Protein AF-A0ABD0PI28-F1 (afdb_monomer)

pLDDT: mean 92.63, std 3.03, range [76.69, 96.44]

Mean predicted aligned error: 3.43 Å

Organism: Cirrhinus mrigala (NCBI:txid683832)

Nearest PDB structures (foldseek):
  8bbg-assembly1_E  TM=8.956E-01  e=9.290E-04  Homo sapiens
  8fgw-assembly1_A  TM=8.710E-01  e=8.903E-03  Homo sapiens
  8fh3-assembly1_A  TM=8.657E-01  e=1.336E-02  Homo sapiens
  8bbg-assembly1_A  TM=8.716E-01  e=2.004E-02  Homo sapiens
  8bbf-assembly1_B  TM=6.981E-01  e=2.719E-01  Homo sapiens

InterPro domains:
  IPR056157 IFT80/172/WDR35, TPR domain [PF23387] (2-85)

Foldseek 3Di:
DVLVVQLLVCLVVVVLVSNLVSCVVVVVVVVNVLSVVLVPDPDPLQSVLSSCVVVVNLVVSLVSCVVVVVVVVSVVSCVVVVNDD

Solvent-accessible surface area (backbone atoms only — not comparable to full-atom values): 4636 Å² total; per-residue (Å²): 107,73,44,57,55,48,20,53,54,22,52,76,70,66,36,57,72,58,17,36,55,22,27,54,74,71,68,40,54,72,59,32,53,50,50,51,53,44,69,68,45,90,43,69,54,56,29,52,19,53,54,30,42,75,71,67,38,53,69,61,15,38,51,40,21,53,76,68,69,37,55,70,60,39,54,50,50,31,60,77,68,72,55,85,130

Structure (mmCIF, N/CA/C/O backbone):
data_AF-A0ABD0PI28-F1
#
_entry.id   AF-A0ABD0PI28-F1
#
loop_
_atom_site.group_PDB
_atom_site.id
_atom_site.type_symbol
_atom_site.label_atom_id
_atom_site.label_alt_id
_atom_site.label_comp_id
_atom_site.label_asym_id
_atom_site.label_entity_id
_atom_site.label_seq_id
_atom_site.pdbx_PDB_ins_code
_atom_site.Cartn_x
_atom_site.Cartn_y
_atom_site.Cartn_z
_atom_site.occupancy
_atom_site.B_iso_or_equiv
_atom_site.auth_seq_id
_atom_site.auth_comp_id
_atom_site.auth_asym_id
_atom_site.auth_atom_id
_atom_site.pdbx_PDB_model_num
ATOM 1 N N . THR A 1 1 ? 17.770 1.270 -11.453 1.00 76.69 1 THR A N 1
ATOM 2 C CA . THR A 1 1 ? 17.689 1.934 -12.780 1.00 76.69 1 THR A CA 1
ATOM 3 C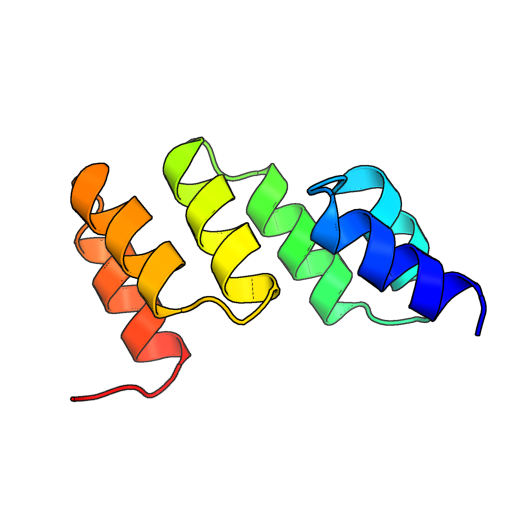 C . THR A 1 1 ? 16.959 3.266 -12.622 1.00 76.69 1 THR A C 1
ATOM 5 O O . THR A 1 1 ? 16.445 3.513 -11.537 1.00 76.69 1 THR A O 1
ATOM 8 N N . LEU A 1 2 ? 16.900 4.133 -13.645 1.00 92.44 2 LEU A N 1
ATOM 9 C CA . LEU A 1 2 ? 16.169 5.419 -13.584 1.00 92.44 2 LEU A CA 1
ATOM 10 C C . LEU A 1 2 ? 14.707 5.247 -13.128 1.00 92.44 2 LEU A C 1
ATOM 12 O O . LEU A 1 2 ? 14.215 6.031 -12.322 1.00 92.44 2 LEU A O 1
ATOM 16 N N . TRP A 1 3 ? 14.049 4.173 -13.574 1.00 94.62 3 TRP A N 1
ATOM 17 C CA . TRP A 1 3 ? 12.690 3.815 -13.164 1.00 94.62 3 TRP A CA 1
ATOM 18 C C . TRP A 1 3 ? 12.549 3.566 -11.660 1.00 94.62 3 TRP A C 1
ATOM 20 O O . TRP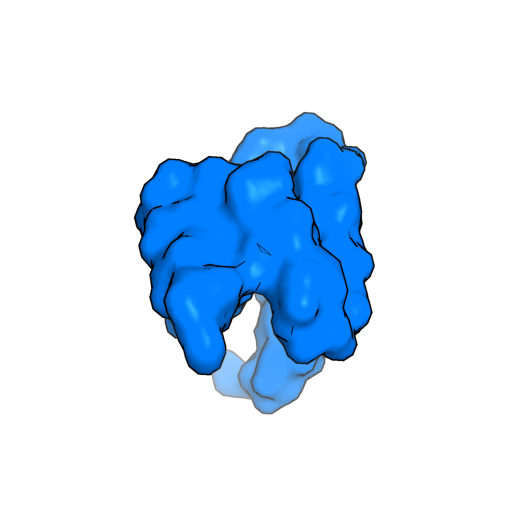 A 1 3 ? 11.564 3.994 -11.073 1.00 94.62 3 TRP A O 1
ATOM 30 N N . SER A 1 4 ? 13.548 2.965 -11.006 1.00 93.00 4 SER A N 1
ATOM 31 C CA . SER A 1 4 ? 13.544 2.788 -9.546 1.00 93.00 4 SER A CA 1
ATOM 32 C C . SER A 1 4 ? 13.565 4.133 -8.812 1.00 93.00 4 SER A C 1
ATOM 34 O O . SER A 1 4 ? 12.843 4.315 -7.835 1.00 93.00 4 SER A O 1
ATOM 36 N N . CYS A 1 5 ? 14.364 5.092 -9.296 1.00 94.12 5 CYS A N 1
ATOM 37 C CA . CYS A 1 5 ? 14.401 6.444 -8.735 1.00 94.12 5 CYS A CA 1
ATOM 38 C C . CYS A 1 5 ? 13.074 7.178 -8.963 1.00 94.12 5 CYS A C 1
ATOM 40 O O . CYS A 1 5 ? 12.560 7.802 -8.038 1.00 94.12 5 CYS A O 1
ATOM 42 N N . LEU A 1 6 ? 12.499 7.066 -10.166 1.00 95.56 6 LEU A N 1
ATOM 43 C CA . LEU A 1 6 ? 11.201 7.658 -10.487 1.00 95.56 6 LEU A CA 1
ATOM 44 C C . LEU A 1 6 ? 10.074 7.066 -9.630 1.00 95.56 6 LEU A C 1
ATOM 46 O O . LEU A 1 6 ? 9.252 7.825 -9.130 1.00 95.56 6 LEU A O 1
ATOM 50 N N . ALA A 1 7 ? 10.061 5.748 -9.413 1.00 94.50 7 ALA A N 1
ATOM 51 C CA . ALA A 1 7 ? 9.075 5.084 -8.561 1.00 94.50 7 ALA A CA 1
ATOM 52 C C . ALA A 1 7 ? 9.118 5.627 -7.124 1.00 94.50 7 ALA A C 1
ATOM 54 O O . ALA A 1 7 ? 8.084 5.998 -6.570 1.00 94.50 7 ALA A O 1
ATOM 55 N N . GLY A 1 8 ? 10.321 5.755 -6.551 1.00 91.75 8 GLY A N 1
ATOM 56 C CA . GLY A 1 8 ? 10.507 6.341 -5.221 1.00 91.75 8 GLY A CA 1
ATOM 57 C C . GLY A 1 8 ? 10.059 7.804 -5.141 1.00 91.75 8 GLY A C 1
ATOM 58 O O . GLY A 1 8 ? 9.327 8.170 -4.223 1.00 91.75 8 GLY A O 1
ATOM 59 N N . LEU A 1 9 ? 10.438 8.637 -6.119 1.00 94.25 9 LEU A N 1
ATOM 60 C CA . LEU A 1 9 ? 10.022 10.046 -6.168 1.00 94.25 9 LEU A CA 1
ATOM 61 C C . LEU A 1 9 ? 8.507 10.204 -6.339 1.00 94.25 9 LEU A C 1
ATOM 63 O O . LEU A 1 9 ? 7.907 11.064 -5.694 1.00 94.25 9 LEU A O 1
ATOM 67 N N . ALA A 1 10 ? 7.890 9.395 -7.200 1.00 93.81 10 ALA A N 1
ATOM 68 C CA . ALA A 1 10 ? 6.453 9.428 -7.434 1.00 93.81 10 ALA A CA 1
ATOM 69 C C . ALA A 1 10 ? 5.678 9.055 -6.164 1.00 93.81 10 ALA A C 1
ATOM 71 O O . ALA A 1 10 ? 4.749 9.769 -5.791 1.00 93.81 10 ALA A O 1
ATOM 72 N N . MET A 1 11 ? 6.108 8.015 -5.439 1.00 91.88 11 MET A N 1
ATOM 73 C CA . MET A 1 11 ? 5.489 7.652 -4.159 1.00 91.88 11 MET A CA 1
ATOM 74 C C . MET A 1 11 ? 5.667 8.722 -3.087 1.00 91.88 11 MET A C 1
ATOM 76 O O . MET A 1 11 ? 4.700 9.049 -2.401 1.00 91.88 11 MET A O 1
ATOM 80 N N . ALA A 1 12 ? 6.852 9.331 -2.988 1.00 89.75 12 ALA A N 1
ATOM 81 C CA . ALA A 1 12 ? 7.094 10.428 -2.050 1.00 89.75 12 ALA A CA 1
ATOM 82 C C . ALA A 1 12 ? 6.177 11.640 -2.307 1.00 89.75 12 ALA A C 1
ATOM 84 O O . ALA A 1 12 ? 5.750 12.307 -1.368 1.00 89.75 12 ALA A O 1
ATOM 85 N N . ASN A 1 13 ? 5.825 11.895 -3.572 1.00 91.00 13 ASN A N 1
ATOM 86 C CA . ASN A 1 13 ? 4.889 12.952 -3.967 1.00 91.00 13 ASN A CA 1
ATOM 87 C C . ASN A 1 13 ? 3.423 12.486 -4.033 1.00 91.00 13 ASN A C 1
ATOM 89 O O . ASN A 1 13 ? 2.563 13.264 -4.432 1.00 91.00 13 ASN A O 1
ATOM 93 N N . LYS A 1 14 ? 3.118 11.247 -3.616 1.00 89.88 14 LYS A N 1
ATOM 94 C CA . LYS A 1 14 ? 1.765 10.655 -3.630 1.00 89.88 14 LYS A CA 1
ATOM 95 C C . LYS A 1 14 ? 1.153 10.538 -5.038 1.00 89.88 14 LYS A C 1
ATOM 97 O O . LYS A 1 14 ? -0.058 10.398 -5.188 1.00 89.88 14 LYS A O 1
ATOM 102 N N . GLU A 1 15 ? 1.994 10.525 -6.069 1.00 93.56 15 GLU A N 1
ATOM 103 C CA . GLU A 1 15 ? 1.616 10.371 -7.476 1.00 93.56 15 GLU A CA 1
ATOM 104 C C . GLU A 1 15 ? 1.492 8.885 -7.845 1.00 93.56 15 GLU A C 1
ATOM 106 O O . GLU A 1 15 ? 2.348 8.301 -8.518 1.00 93.56 15 GLU A O 1
ATOM 111 N N . LEU A 1 16 ? 0.407 8.252 -7.384 1.00 92.44 16 LEU A N 1
ATOM 112 C CA . LEU A 1 16 ? 0.200 6.801 -7.488 1.00 92.44 16 LEU A CA 1
ATOM 113 C C . LEU A 1 16 ? 0.207 6.273 -8.927 1.00 9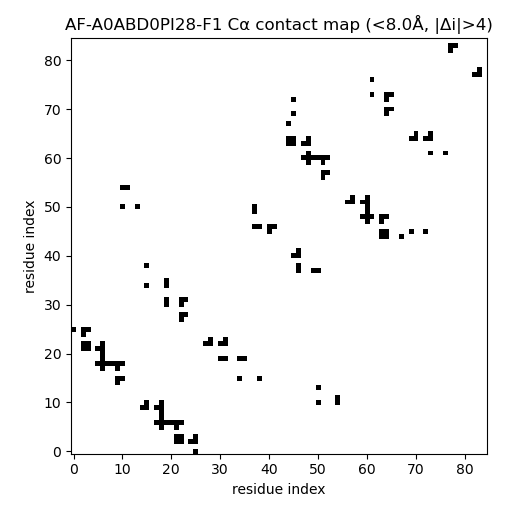2.44 16 LEU A C 1
ATOM 115 O O . LEU A 1 16 ? 0.714 5.185 -9.174 1.00 92.44 16 LEU A O 1
ATOM 119 N N . SER A 1 17 ? -0.328 7.022 -9.892 1.00 94.19 17 SER A N 1
ATOM 120 C CA . SER A 1 17 ? -0.338 6.603 -11.303 1.00 94.19 17 SER A CA 1
ATOM 121 C C . SER A 1 17 ? 1.058 6.570 -11.914 1.00 94.19 17 SER A C 1
ATOM 123 O O . SER A 1 17 ? 1.394 5.639 -12.642 1.00 94.19 17 SER A O 1
ATOM 125 N N . THR A 1 18 ? 1.898 7.545 -11.574 1.00 95.19 18 THR A N 1
ATOM 126 C CA . THR A 1 18 ? 3.291 7.572 -12.032 1.00 95.19 18 THR A CA 1
ATOM 127 C C . THR A 1 18 ? 4.105 6.476 -11.349 1.00 95.19 18 THR A C 1
ATOM 129 O O . THR A 1 18 ? 4.902 5.798 -11.999 1.00 95.19 18 THR A O 1
ATOM 132 N N . ALA A 1 19 ? 3.877 6.265 -10.051 1.00 95.06 19 ALA A N 1
ATOM 133 C CA . ALA A 1 19 ? 4.530 5.204 -9.299 1.00 95.06 19 ALA A CA 1
ATOM 134 C C . ALA A 1 19 ? 4.173 3.812 -9.836 1.00 95.06 19 ALA A C 1
ATOM 136 O O . ALA A 1 19 ? 5.069 2.992 -10.008 1.00 95.06 19 ALA A O 1
ATOM 137 N N . GLU A 1 20 ? 2.901 3.561 -10.158 1.00 95.81 20 GLU A N 1
ATOM 138 C CA . GLU A 1 20 ? 2.433 2.292 -10.726 1.00 95.81 20 GLU A CA 1
ATOM 139 C C . GLU A 1 20 ? 3.196 1.929 -12.005 1.00 95.81 20 GLU A C 1
ATOM 141 O O . GLU A 1 20 ? 3.776 0.847 -12.098 1.00 95.81 20 GLU A O 1
ATOM 146 N N . VAL A 1 21 ? 3.267 2.862 -12.962 1.00 96.4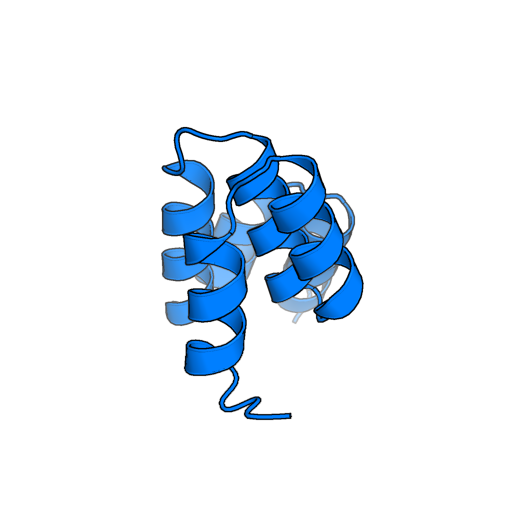4 21 VAL A N 1
ATOM 147 C CA . VAL A 1 21 ? 3.987 2.659 -14.229 1.00 96.44 21 VAL A CA 1
ATOM 148 C C . VAL A 1 21 ? 5.474 2.412 -13.976 1.00 96.44 21 VAL A C 1
ATOM 150 O O . VAL A 1 21 ? 6.071 1.524 -14.586 1.00 96.44 21 VAL A O 1
ATOM 153 N N . ALA A 1 22 ? 6.080 3.163 -13.055 1.00 96.38 22 ALA A N 1
ATOM 154 C CA . ALA A 1 22 ? 7.495 3.025 -12.742 1.00 96.38 22 ALA A CA 1
ATOM 155 C C . ALA A 1 22 ? 7.824 1.697 -12.033 1.00 96.38 22 ALA A C 1
ATOM 157 O O . ALA A 1 22 ? 8.835 1.078 -12.368 1.00 96.38 22 ALA A O 1
ATOM 158 N N . TYR A 1 23 ? 6.975 1.228 -11.108 1.00 96.00 23 TYR A N 1
ATOM 159 C CA . TYR A 1 23 ? 7.118 -0.086 -10.466 1.00 96.00 23 TYR A CA 1
ATOM 160 C C . TYR A 1 23 ? 6.884 -1.233 -11.451 1.00 96.00 23 TYR A C 1
ATOM 162 O O . TYR A 1 23 ? 7.655 -2.196 -11.452 1.00 96.00 23 TYR A O 1
ATOM 170 N N . ALA A 1 24 ? 5.899 -1.105 -12.344 1.00 95.94 24 ALA A N 1
ATOM 171 C CA . ALA A 1 24 ? 5.672 -2.069 -13.417 1.00 95.94 24 ALA A CA 1
ATOM 172 C C . ALA A 1 24 ? 6.896 -2.175 -14.344 1.00 95.94 24 ALA A C 1
ATOM 174 O O . ALA A 1 24 ? 7.320 -3.278 -14.685 1.00 95.94 24 ALA A O 1
ATOM 175 N N . ALA A 1 25 ? 7.525 -1.043 -14.681 1.00 96.00 25 ALA A N 1
ATOM 176 C CA . ALA A 1 25 ? 8.712 -0.999 -15.537 1.00 96.00 25 ALA A CA 1
ATOM 177 C C . ALA A 1 25 ? 9.948 -1.696 -14.934 1.00 96.00 25 ALA A C 1
ATOM 179 O O . ALA A 1 25 ? 10.847 -2.086 -15.680 1.00 96.00 25 ALA A O 1
ATOM 180 N N . ILE A 1 26 ? 10.011 -1.857 -13.607 1.00 95.94 26 ILE A N 1
ATOM 181 C CA . ILE A 1 26 ? 11.092 -2.585 -12.919 1.00 95.94 26 ILE A CA 1
ATOM 182 C C . ILE A 1 26 ? 10.686 -3.987 -12.447 1.00 95.94 26 ILE A C 1
ATOM 184 O O . ILE A 1 26 ? 11.491 -4.650 -11.800 1.00 95.94 26 ILE A O 1
ATOM 188 N N . GLY A 1 27 ? 9.481 -4.455 -12.787 1.00 94.44 27 GLY A N 1
ATOM 189 C CA . GLY A 1 27 ? 9.011 -5.805 -12.460 1.00 94.44 27 GLY A CA 1
ATOM 190 C C . GLY A 1 27 ? 8.545 -5.996 -11.013 1.00 94.44 27 GLY A C 1
ATOM 191 O O . GLY A 1 27 ? 8.397 -7.129 -10.567 1.00 94.44 27 GLY A O 1
ATOM 192 N N . GLU A 1 28 ? 8.288 -4.914 -10.276 1.00 95.62 28 GLU A N 1
ATOM 193 C CA . GLU A 1 28 ? 7.842 -4.959 -8.877 1.00 95.62 28 GLU A CA 1
ATOM 194 C C . GLU A 1 28 ? 6.315 -5.131 -8.795 1.00 95.62 28 GLU A C 1
ATOM 196 O O . GLU A 1 28 ? 5.580 -4.215 -8.417 1.00 95.62 28 GLU A O 1
ATOM 201 N N . ILE A 1 29 ? 5.830 -6.310 -9.194 1.00 94.81 29 ILE A N 1
ATOM 202 C CA . ILE A 1 29 ? 4.394 -6.600 -9.362 1.00 94.81 29 ILE A CA 1
ATOM 203 C C . ILE A 1 29 ? 3.622 -6.465 -8.043 1.00 94.81 29 ILE A C 1
ATOM 205 O O . ILE A 1 29 ? 2.543 -5.874 -8.035 1.00 94.81 29 ILE A O 1
ATOM 209 N N . ASP A 1 30 ? 4.188 -6.924 -6.926 1.00 94.06 30 ASP A N 1
ATOM 210 C CA . ASP A 1 30 ? 3.537 -6.846 -5.610 1.00 94.06 30 ASP A CA 1
ATOM 211 C C . ASP A 1 30 ? 3.227 -5.389 -5.220 1.00 94.06 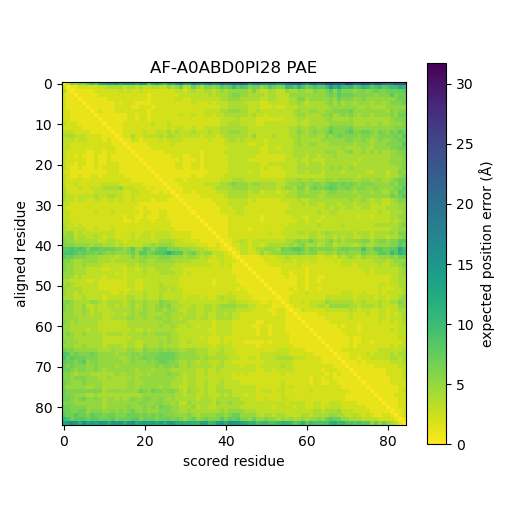30 ASP A C 1
ATOM 213 O O . ASP A 1 30 ? 2.159 -5.073 -4.692 1.00 94.06 30 ASP A O 1
ATOM 217 N N . LYS A 1 31 ? 4.133 -4.462 -5.560 1.00 94.38 31 LYS A N 1
ATOM 218 C CA . LYS A 1 31 ? 3.949 -3.023 -5.322 1.00 94.38 31 LYS A CA 1
ATOM 219 C C . LYS A 1 31 ? 2.887 -2.425 -6.238 1.00 94.38 31 LYS A C 1
ATOM 221 O O . LYS A 1 31 ? 2.099 -1.602 -5.783 1.00 94.38 31 LYS A O 1
ATOM 226 N N . VAL A 1 32 ? 2.836 -2.850 -7.502 1.00 96.38 32 VAL A N 1
ATOM 227 C CA . VAL A 1 32 ? 1.789 -2.440 -8.457 1.00 96.38 32 VAL A CA 1
ATOM 228 C C . VAL A 1 32 ? 0.409 -2.882 -7.967 1.00 96.38 32 VAL A C 1
ATOM 230 O O . VAL A 1 32 ? -0.523 -2.081 -7.945 1.00 96.38 32 VAL A O 1
ATOM 233 N N . GLN A 1 33 ? 0.282 -4.131 -7.513 1.00 95.31 33 GLN A N 1
ATOM 234 C CA . GLN A 1 33 ? -0.970 -4.652 -6.958 1.00 95.31 33 GLN A CA 1
ATOM 235 C C . GLN A 1 33 ? -1.409 -3.872 -5.721 1.00 95.31 33 GLN A C 1
ATOM 237 O O . GLN A 1 33 ? -2.576 -3.497 -5.614 1.00 95.31 33 GLN A O 1
ATOM 242 N N . TYR A 1 34 ? -0.473 -3.575 -4.820 1.00 94.12 34 TYR A N 1
ATOM 243 C CA . TYR A 1 34 ? -0.780 -2.779 -3.641 1.00 94.12 34 TYR A CA 1
ATOM 244 C C . TYR A 1 34 ? -1.198 -1.346 -4.005 1.00 94.12 34 TYR A C 1
ATOM 246 O O . TYR A 1 34 ? -2.169 -0.843 -3.453 1.00 94.12 34 TYR A O 1
ATOM 254 N N . ILE A 1 35 ? -0.551 -0.701 -4.984 1.00 94.75 35 ILE A N 1
ATOM 255 C CA . ILE A 1 35 ? -0.972 0.625 -5.473 1.00 94.75 35 ILE A CA 1
ATOM 256 C C . ILE A 1 35 ? -2.399 0.589 -6.033 1.00 94.75 35 ILE A C 1
ATOM 258 O O . ILE A 1 35 ? -3.181 1.496 -5.747 1.00 94.75 35 ILE A O 1
ATOM 262 N N . ASN A 1 36 ? -2.760 -0.450 -6.785 1.00 94.50 36 ASN A N 1
ATOM 263 C CA . ASN A 1 36 ? -4.120 -0.597 -7.306 1.00 94.50 36 ASN A CA 1
ATOM 264 C C . ASN A 1 36 ? -5.145 -0.816 -6.190 1.00 94.50 36 ASN A C 1
ATOM 266 O O . ASN A 1 36 ? -6.174 -0.147 -6.177 1.00 94.50 36 ASN A O 1
ATOM 270 N N . PHE A 1 37 ? -4.810 -1.621 -5.178 1.00 93.44 37 PHE A N 1
ATOM 271 C CA . PHE A 1 37 ? -5.625 -1.730 -3.968 1.00 93.44 37 PHE A CA 1
ATOM 272 C C . PHE A 1 37 ? -5.846 -0.366 -3.290 1.00 93.44 37 PHE A C 1
ATOM 274 O O . PHE A 1 37 ? -6.977 -0.035 -2.946 1.00 93.44 37 PHE A O 1
ATOM 281 N N . ILE A 1 38 ? -4.797 0.456 -3.141 1.00 92.94 38 ILE A N 1
ATOM 282 C CA . ILE A 1 38 ? -4.917 1.799 -2.545 1.00 92.94 38 ILE A CA 1
ATOM 283 C C . ILE A 1 38 ? -5.849 2.702 -3.361 1.00 92.94 38 ILE A C 1
ATOM 285 O O . ILE A 1 38 ? -6.606 3.483 -2.783 1.00 92.94 38 ILE A O 1
ATOM 289 N N . LYS A 1 39 ? -5.770 2.632 -4.695 1.00 90.56 39 LYS A N 1
ATOM 290 C CA . LYS A 1 39 ? -6.593 3.439 -5.609 1.00 90.56 39 LYS A CA 1
ATOM 291 C C . LYS A 1 39 ? -8.075 3.066 -5.554 1.00 90.56 39 LYS A C 1
ATOM 293 O O . LYS A 1 39 ? -8.911 3.950 -5.717 1.00 90.56 39 LYS A O 1
ATOM 298 N N . ASP A 1 40 ? -8.383 1.798 -5.292 1.00 92.38 40 ASP A N 1
ATOM 299 C CA . ASP A 1 40 ? -9.754 1.284 -5.211 1.00 92.38 40 ASP A CA 1
ATOM 300 C C . ASP A 1 40 ? -10.416 1.523 -3.840 1.00 92.38 40 ASP A C 1
ATOM 302 O O . ASP A 1 40 ? -11.616 1.279 -3.673 1.00 92.38 40 ASP A O 1
ATOM 306 N N . LEU A 1 41 ? -9.670 2.015 -2.841 1.00 89.00 41 LEU A N 1
ATOM 307 C CA . LEU A 1 41 ? -10.224 2.298 -1.519 1.00 89.00 41 LEU A CA 1
ATOM 308 C C . LEU A 1 41 ? -11.263 3.433 -1.582 1.00 89.00 41 LEU A C 1
ATOM 310 O O . LEU A 1 41 ? -10.952 4.542 -2.018 1.00 89.00 41 LEU A O 1
ATOM 314 N N . PRO A 1 42 ? -12.481 3.221 -1.050 1.00 85.69 42 PRO A N 1
ATOM 315 C CA . PRO A 1 42 ? -13.540 4.229 -1.092 1.00 85.69 42 PRO A CA 1
ATOM 316 C C . PRO A 1 42 ? -13.298 5.395 -0.122 1.00 85.69 42 PRO A C 1
ATOM 318 O O . PRO A 1 42 ? -13.861 6.476 -0.293 1.00 85.69 42 PRO A O 1
ATOM 321 N N . SER A 1 43 ? -12.485 5.186 0.919 1.00 89.06 43 SER A N 1
ATOM 322 C CA . SER A 1 43 ? -12.175 6.201 1.926 1.00 89.06 43 SER A CA 1
ATOM 323 C C . SER A 1 43 ? -10.849 6.887 1.619 1.00 89.06 43 SER A C 1
ATOM 325 O O . SER A 1 43 ? -9.797 6.247 1.564 1.00 89.06 43 SER A O 1
ATOM 327 N N . ARG A 1 44 ? -10.892 8.218 1.505 1.00 88.69 44 ARG A N 1
ATOM 328 C CA . ARG A 1 44 ? -9.700 9.048 1.292 1.00 88.69 44 ARG A CA 1
ATOM 329 C C . ARG A 1 44 ? -8.703 8.937 2.447 1.00 88.69 44 ARG A C 1
ATOM 331 O O . ARG A 1 44 ? -7.500 8.928 2.204 1.00 88.69 44 ARG A O 1
ATOM 338 N N . ASP A 1 45 ? -9.191 8.823 3.679 1.00 90.00 45 ASP A N 1
ATOM 339 C CA . ASP A 1 45 ? -8.330 8.712 4.860 1.00 90.00 45 ASP A CA 1
ATOM 340 C C . ASP A 1 45 ? -7.680 7.324 4.938 1.00 90.00 45 ASP A C 1
ATOM 342 O O . ASP A 1 45 ? -6.507 7.207 5.284 1.00 90.00 45 ASP A O 1
ATOM 346 N N . SER A 1 46 ? -8.400 6.277 4.516 1.00 89.31 46 SER A N 1
ATOM 347 C CA . SER A 1 46 ? -7.828 4.934 4.364 1.00 89.31 46 SER A CA 1
ATOM 348 C C . SER A 1 46 ? -6.750 4.910 3.276 1.00 89.31 46 SER A C 1
ATOM 350 O O . SER A 1 46 ? -5.647 4.425 3.518 1.00 89.31 46 SER A O 1
ATOM 352 N N . CYS A 1 47 ? -7.021 5.517 2.117 1.00 91.94 47 CYS A N 1
ATOM 353 C CA . CYS A 1 47 ? -6.039 5.686 1.047 1.00 91.94 47 CYS A CA 1
ATOM 354 C C . CYS A 1 47 ? -4.771 6.394 1.562 1.00 91.94 47 CYS A C 1
ATOM 356 O O . CYS A 1 47 ? -3.664 5.879 1.402 1.00 91.94 47 CYS A O 1
ATOM 358 N N . LEU A 1 48 ? -4.926 7.521 2.269 1.00 91.81 48 LEU A N 1
ATOM 359 C CA . LEU A 1 48 ? -3.805 8.257 2.859 1.00 91.81 48 LEU A CA 1
ATOM 360 C C . LEU A 1 48 ? -3.005 7.404 3.855 1.00 91.81 48 LEU A C 1
ATOM 362 O O . LEU A 1 48 ? -1.776 7.389 3.782 1.00 91.81 48 LEU A O 1
ATOM 366 N N . ALA A 1 49 ? -3.679 6.668 4.74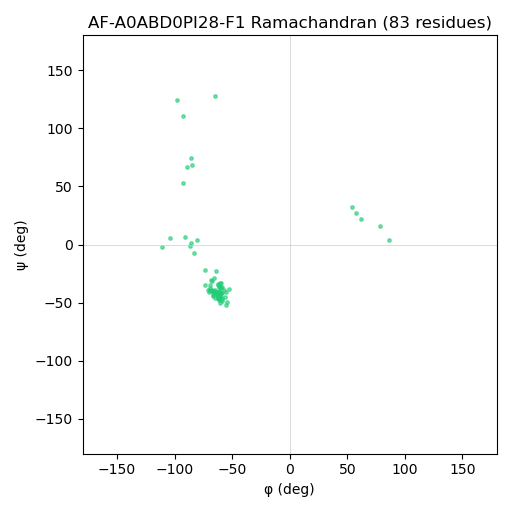1 1.00 93.81 49 ALA A N 1
ATOM 367 C CA . ALA A 1 49 ? -3.021 5.780 5.694 1.00 93.81 49 ALA A CA 1
ATOM 368 C C . ALA A 1 49 ? -2.207 4.683 4.991 1.00 93.81 49 ALA A C 1
ATOM 370 O O . ALA A 1 49 ? -1.053 4.443 5.346 1.00 93.81 49 ALA A O 1
ATOM 371 N N . HIS A 1 50 ? -2.751 4.062 3.942 1.00 92.44 50 HIS A N 1
ATOM 372 C CA . HIS A 1 50 ? -2.023 3.042 3.188 1.00 92.44 50 HIS A CA 1
ATOM 373 C C . HIS A 1 50 ? -0.835 3.606 2.389 1.00 92.44 50 HIS A C 1
ATOM 375 O O . HIS A 1 50 ? 0.170 2.906 2.246 1.00 92.44 50 HIS A O 1
ATOM 381 N N . ILE A 1 51 ? -0.900 4.859 1.919 1.00 92.75 51 ILE A N 1
ATOM 382 C CA . ILE A 1 51 ? 0.242 5.558 1.296 1.00 92.75 51 ILE A CA 1
ATOM 383 C C . ILE A 1 51 ? 1.354 5.815 2.323 1.00 92.75 51 ILE A C 1
ATOM 385 O O . ILE A 1 51 ? 2.534 5.595 2.032 1.00 92.75 51 ILE A O 1
ATOM 389 N N . LEU A 1 52 ? 0.987 6.265 3.528 1.00 92.50 52 LEU A N 1
ATOM 390 C CA . LEU A 1 52 ? 1.929 6.466 4.633 1.00 92.50 52 LEU A CA 1
ATOM 391 C C . LEU A 1 52 ? 2.594 5.144 5.027 1.00 92.50 52 LEU A C 1
ATOM 393 O O . LEU A 1 52 ? 3.821 5.090 5.134 1.00 92.50 52 LEU A O 1
ATOM 397 N N . LEU A 1 53 ? 1.811 4.066 5.120 1.00 92.38 53 LEU A N 1
ATOM 398 C CA . LEU A 1 53 ? 2.313 2.720 5.386 1.00 92.38 53 LEU A CA 1
ATOM 399 C C . LEU A 1 53 ? 3.269 2.234 4.292 1.00 92.38 53 LEU A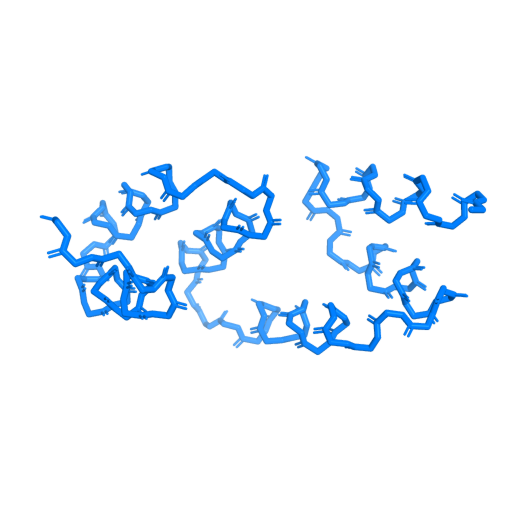 C 1
ATOM 401 O O . LEU A 1 53 ? 4.345 1.733 4.605 1.00 92.38 53 LEU A O 1
ATOM 405 N N . PHE A 1 54 ? 2.932 2.451 3.017 1.00 90.19 54 PHE A N 1
ATOM 406 C CA . PHE A 1 54 ? 3.819 2.118 1.896 1.00 90.19 54 PHE A CA 1
ATOM 407 C C . PHE A 1 54 ? 5.162 2.852 1.972 1.00 90.19 54 PHE A C 1
ATOM 409 O O . PHE A 1 54 ? 6.196 2.326 1.569 1.00 90.19 54 PHE A O 1
ATOM 416 N N . SER A 1 55 ? 5.143 4.073 2.504 1.00 87.94 55 SER A N 1
ATOM 417 C CA . SER A 1 55 ? 6.326 4.917 2.672 1.00 87.94 55 SER A CA 1
ATOM 418 C C . SER A 1 55 ? 7.082 4.641 3.982 1.00 87.94 55 SER A C 1
ATOM 420 O O . SER A 1 55 ? 8.062 5.325 4.260 1.00 87.94 55 SER A O 1
ATOM 422 N N . GLY A 1 56 ? 6.630 3.682 4.799 1.00 89.31 56 GLY A N 1
ATOM 423 C CA . GLY A 1 56 ? 7.245 3.305 6.078 1.00 89.31 56 GLY A CA 1
ATOM 424 C C . GLY A 1 56 ? 6.805 4.128 7.298 1.00 89.31 56 GLY A C 1
ATOM 425 O O . GLY A 1 56 ? 7.301 3.894 8.397 1.00 89.31 56 GLY A O 1
ATOM 426 N N . HIS A 1 57 ? 5.860 5.060 7.151 1.00 92.44 57 HIS A N 1
ATOM 427 C CA . HIS A 1 57 ? 5.388 5.939 8.230 1.00 92.44 57 HIS A CA 1
ATOM 428 C C . HIS A 1 57 ? 4.218 5.291 8.994 1.00 92.44 57 HIS A C 1
ATOM 430 O O . HIS A 1 57 ? 3.078 5.753 8.932 1.00 92.44 57 HIS A O 1
ATOM 436 N N . VAL A 1 58 ? 4.487 4.187 9.700 1.00 92.31 58 VAL A N 1
ATOM 437 C CA . VAL A 1 58 ? 3.451 3.351 10.348 1.00 92.31 58 VAL A CA 1
ATOM 438 C C . VAL A 1 58 ? 2.648 4.116 11.407 1.00 92.31 58 VAL A C 1
ATOM 440 O O . VAL A 1 58 ? 1.423 4.055 11.407 1.00 92.31 58 VAL A O 1
ATOM 443 N N . GLN A 1 59 ? 3.318 4.885 12.269 1.00 92.94 59 GLN A N 1
ATOM 444 C CA . GLN A 1 59 ? 2.656 5.642 13.342 1.00 92.94 59 GLN A CA 1
ATOM 445 C C . GLN A 1 59 ? 1.724 6.733 12.792 1.00 92.94 59 GLN A C 1
ATOM 447 O O . GLN A 1 59 ? 0.625 6.942 13.301 1.00 92.94 59 GLN A O 1
ATOM 452 N N . GLU A 1 60 ? 2.134 7.413 11.720 1.00 93.75 60 GLU A N 1
ATOM 453 C CA . GLU A 1 60 ? 1.300 8.426 11.064 1.00 93.75 60 GLU A CA 1
ATOM 454 C C . GLU A 1 60 ? 0.102 7.789 10.347 1.00 93.75 60 GLU A C 1
ATOM 456 O O . GLU A 1 60 ? -1.004 8.340 10.370 1.00 93.75 60 GLU A O 1
ATOM 461 N N . ALA A 1 61 ? 0.299 6.615 9.736 1.00 94.25 61 ALA A N 1
ATOM 462 C CA . ALA A 1 61 ? -0.775 5.846 9.115 1.00 94.25 61 ALA A CA 1
ATOM 463 C C . ALA A 1 61 ? -1.839 5.441 10.145 1.00 94.25 61 ALA A C 1
ATOM 465 O O . ALA A 1 61 ? -3.033 5.649 9.921 1.00 94.25 61 ALA A O 1
ATOM 466 N N . GLU A 1 62 ? -1.409 4.928 11.297 1.00 94.12 62 GLU A N 1
ATOM 467 C CA . GLU A 1 62 ? -2.296 4.591 12.407 1.00 94.12 62 GLU A CA 1
ATOM 468 C C . GLU A 1 62 ? -3.049 5.822 12.922 1.00 94.12 62 GLU A C 1
ATOM 470 O O . GLU A 1 62 ? -4.278 5.798 13.006 1.00 94.12 62 GLU A O 1
ATOM 475 N N . ALA A 1 63 ? -2.341 6.921 13.199 1.00 95.25 63 ALA A N 1
ATOM 476 C CA . ALA A 1 63 ? -2.964 8.158 13.662 1.00 95.25 63 ALA A CA 1
ATOM 477 C C . ALA A 1 63 ? -4.033 8.664 12.678 1.00 95.25 63 ALA A C 1
ATOM 479 O O . ALA A 1 63 ? -5.104 9.101 13.104 1.00 95.25 63 ALA A O 1
ATOM 480 N N . THR A 1 64 ? -3.778 8.547 11.372 1.00 95.12 64 THR A N 1
ATOM 481 C CA . THR A 1 64 ? -4.737 8.905 10.315 1.00 95.12 64 THR A CA 1
ATOM 482 C C . THR A 1 64 ? -6.002 8.044 10.390 1.00 95.12 64 THR A C 1
ATOM 484 O O . THR A 1 64 ? -7.114 8.570 10.329 1.00 95.12 64 THR A O 1
ATOM 487 N N . LEU A 1 65 ? -5.861 6.728 10.579 1.00 94.38 65 LEU A N 1
ATOM 488 C CA . LEU A 1 65 ? -7.008 5.822 10.707 1.00 94.38 65 LEU A CA 1
ATOM 489 C C . LEU A 1 65 ? -7.807 6.064 11.987 1.00 94.38 65 LEU A C 1
ATOM 491 O O . LEU A 1 65 ? -9.038 6.035 11.949 1.00 94.38 65 LEU A O 1
ATOM 495 N N . LEU A 1 66 ? -7.130 6.326 13.106 1.00 94.81 66 LEU A N 1
ATOM 496 C CA . LEU A 1 66 ? -7.782 6.616 14.382 1.00 94.8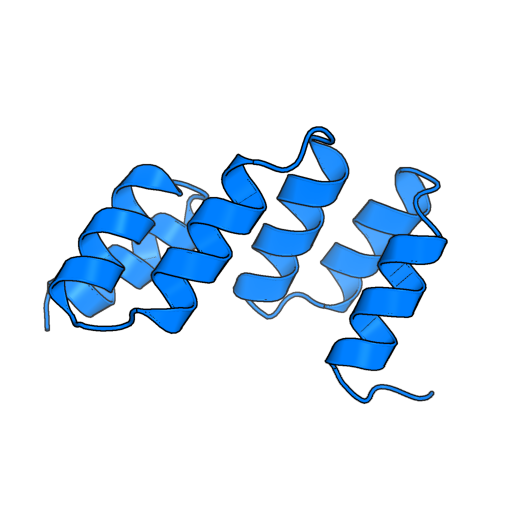1 66 LEU A CA 1
ATOM 497 C C . LEU A 1 66 ? -8.558 7.938 14.334 1.00 94.81 66 LEU A C 1
ATOM 499 O O . LEU A 1 66 ? -9.700 7.986 14.787 1.00 94.81 66 LEU A O 1
ATOM 503 N N . GLN A 1 67 ? -7.992 8.985 13.723 1.00 94.00 67 GLN A N 1
ATOM 504 C CA . GLN A 1 67 ? -8.686 10.264 13.513 1.00 94.00 67 GLN A CA 1
ATOM 505 C C . GLN A 1 67 ? -9.923 10.117 12.617 1.00 94.00 67 GLN A C 1
ATOM 507 O O . GLN A 1 67 ? -10.934 10.776 12.852 1.00 94.00 67 GLN A O 1
ATOM 512 N N . ALA A 1 68 ? -9.872 9.213 11.635 1.00 93.12 68 ALA A N 1
ATOM 513 C CA . ALA A 1 68 ? -11.001 8.872 10.770 1.00 93.12 68 ALA A CA 1
ATOM 514 C C . ALA A 1 68 ? -12.001 7.883 11.410 1.00 93.12 68 ALA A C 1
ATOM 516 O O . ALA A 1 68 ? -12.948 7.451 10.752 1.00 93.12 68 ALA A O 1
ATOM 517 N N . ASN A 1 69 ? -11.803 7.503 12.680 1.00 93.62 69 ASN A N 1
ATOM 518 C CA . ASN A 1 69 ? -12.603 6.509 13.405 1.00 93.62 69 ASN A CA 1
ATOM 519 C C . ASN A 1 69 ? -12.642 5.118 12.723 1.00 93.62 69 ASN A C 1
ATOM 521 O O . ASN A 1 69 ? -13.585 4.343 12.894 1.00 93.62 69 ASN A O 1
ATOM 525 N N . LEU A 1 70 ? -11.599 4.772 11.959 1.00 92.81 70 LEU A N 1
ATOM 526 C CA . LEU A 1 70 ? -11.430 3.495 11.256 1.00 92.81 70 LEU A CA 1
ATOM 527 C C . LEU A 1 70 ? -10.643 2.487 12.109 1.00 92.81 70 LEU A C 1
ATOM 529 O O . LEU A 1 70 ? -9.659 1.899 11.660 1.00 92.81 70 LEU A O 1
ATOM 533 N N . ILE A 1 71 ? -11.097 2.261 13.343 1.00 93.38 71 ILE A N 1
ATOM 534 C CA . ILE A 1 71 ? -10.379 1.467 14.359 1.00 93.38 71 ILE A CA 1
ATOM 535 C C . ILE A 1 71 ? -10.045 0.052 13.861 1.00 93.38 71 ILE A C 1
ATOM 537 O O . ILE A 1 71 ? -8.933 -0.431 14.056 1.00 93.38 71 ILE A O 1
ATOM 541 N N . TYR A 1 72 ? -10.974 -0.599 13.154 1.00 92.56 72 TYR A N 1
ATOM 542 C CA . TYR A 1 72 ? -10.740 -1.931 12.587 1.00 92.56 72 TYR A CA 1
ATOM 543 C C . TYR A 1 72 ? -9.543 -1.963 11.624 1.00 92.56 72 TYR A C 1
ATOM 545 O O . TYR A 1 72 ? -8.722 -2.873 11.689 1.00 92.56 72 TYR A O 1
ATOM 553 N N . HIS A 1 73 ? -9.405 -0.943 10.771 1.00 91.00 73 HIS A N 1
ATOM 554 C CA . HIS A 1 73 ? -8.296 -0.864 9.822 1.00 91.00 73 HIS A CA 1
ATOM 555 C C . HIS A 1 73 ? -6.967 -0.612 10.544 1.00 91.00 73 HIS A C 1
ATOM 557 O O . HIS A 1 73 ? -5.948 -1.164 10.139 1.00 91.00 73 HIS A O 1
ATOM 563 N N . ALA A 1 74 ? -6.979 0.167 11.634 1.00 93.06 74 ALA A N 1
ATOM 564 C CA . ALA A 1 74 ? -5.790 0.388 12.457 1.00 93.06 74 ALA A CA 1
ATOM 565 C C . ALA A 1 74 ? -5.295 -0.929 13.084 1.00 93.06 74 ALA A C 1
ATOM 567 O O . ALA A 1 74 ? -4.118 -1.263 12.968 1.00 93.06 74 ALA A O 1
ATOM 568 N N . ILE A 1 75 ? -6.207 -1.733 13.644 1.00 94.00 75 ILE A N 1
ATOM 569 C CA . ILE A 1 75 ? -5.882 -3.068 14.177 1.00 94.00 75 ILE A CA 1
ATOM 570 C C . ILE A 1 75 ? -5.344 -3.981 13.068 1.00 94.00 75 ILE A C 1
ATOM 572 O O . ILE A 1 75 ? -4.335 -4.659 13.249 1.00 94.00 75 ILE A O 1
ATOM 576 N N . GLN A 1 76 ? -5.996 -3.994 11.903 1.00 91.94 76 GLN A N 1
ATOM 577 C CA . GLN A 1 76 ? -5.594 -4.849 10.787 1.00 91.94 76 GLN A CA 1
ATOM 578 C C . GLN A 1 76 ? -4.187 -4.517 10.272 1.00 91.94 76 GLN A C 1
ATOM 580 O O . GLN A 1 76 ? -3.448 -5.427 9.897 1.00 91.94 76 GLN A O 1
ATOM 585 N N . ILE A 1 77 ? -3.789 -3.241 10.285 1.00 92.31 77 ILE A N 1
ATOM 586 C CA . ILE A 1 77 ? -2.419 -2.840 9.948 1.00 92.31 77 ILE A CA 1
ATOM 587 C C . ILE A 1 77 ? -1.409 -3.456 10.917 1.00 92.31 77 ILE A C 1
ATOM 589 O O . ILE A 1 77 ? -0.437 -4.052 10.459 1.00 92.31 77 ILE A O 1
ATOM 593 N N . HIS A 1 78 ? -1.647 -3.370 12.226 1.00 92.00 78 HIS A N 1
ATOM 594 C CA . HIS A 1 78 ? -0.746 -3.956 13.225 1.00 92.00 78 HIS A CA 1
ATOM 595 C C . HIS A 1 78 ? -0.633 -5.475 13.084 1.00 92.00 78 HIS A C 1
ATOM 597 O O . HIS A 1 78 ? 0.478 -6.005 13.095 1.00 92.00 78 HIS A O 1
ATOM 603 N N . ILE A 1 79 ? -1.749 -6.164 12.814 1.00 93.94 79 ILE A N 1
ATOM 604 C CA . ILE A 1 79 ? -1.746 -7.606 12.510 1.00 93.94 79 ILE A CA 1
ATOM 605 C C . ILE A 1 79 ? -0.870 -7.904 11.284 1.00 93.94 79 ILE A C 1
ATOM 607 O O . ILE A 1 79 ? -0.020 -8.791 11.337 1.00 93.94 79 ILE A O 1
ATOM 611 N N . ASN A 1 80 ? -1.041 -7.156 10.190 1.00 90.31 80 ASN A N 1
ATOM 612 C CA . ASN A 1 80 ? -0.275 -7.357 8.953 1.00 90.31 80 ASN A CA 1
ATOM 613 C C . ASN A 1 80 ? 1.223 -7.063 9.122 1.00 90.31 80 ASN A C 1
ATOM 615 O O . ASN A 1 80 ? 2.049 -7.641 8.415 1.00 90.31 80 ASN A O 1
ATOM 619 N N . LEU A 1 81 ? 1.571 -6.160 10.039 1.00 90.94 81 LEU A N 1
ATOM 620 C CA . LEU A 1 81 ? 2.950 -5.811 10.373 1.00 90.94 81 LEU A CA 1
ATOM 621 C C . LEU A 1 81 ? 3.557 -6.723 11.448 1.00 90.94 81 LEU A C 1
ATOM 623 O O . LEU A 1 81 ? 4.727 -6.550 11.781 1.00 90.94 81 LEU A O 1
ATOM 627 N N . TYR A 1 82 ? 2.796 -7.690 11.973 1.00 92.50 82 TYR A N 1
ATOM 628 C CA . TYR A 1 82 ? 3.183 -8.517 13.120 1.00 92.50 82 TYR A CA 1
ATOM 629 C C . TYR A 1 82 ? 3.586 -7.682 14.348 1.00 92.50 82 TYR A C 1
ATOM 631 O O . TYR A 1 82 ? 4.455 -8.089 15.121 1.00 92.50 82 TYR A O 1
ATOM 639 N N . ASN A 1 83 ? 2.962 -6.513 14.514 1.00 90.31 83 ASN A N 1
ATOM 640 C CA . ASN A 1 83 ? 3.164 -5.641 15.661 1.00 90.31 83 ASN A CA 1
ATOM 641 C C . ASN A 1 83 ? 2.112 -5.963 16.730 1.00 90.31 83 ASN A C 1
ATOM 643 O O . ASN A 1 83 ? 0.923 -5.734 16.514 1.00 90.31 83 ASN A O 1
ATOM 647 N N . TRP A 1 84 ? 2.546 -6.547 17.846 1.00 89.44 84 TRP A N 1
ATOM 648 C CA . TRP A 1 84 ? 1.661 -7.070 18.899 1.00 89.44 84 TRP A CA 1
ATOM 649 C C . TRP A 1 84 ? 1.705 -6.268 20.206 1.00 89.44 84 TRP A C 1
ATOM 651 O O . TRP A 1 84 ? 0.981 -6.621 21.137 1.00 89.44 84 TRP A O 1
ATOM 661 N N . ASP A 1 85 ? 2.550 -5.238 20.267 1.00 81.94 85 ASP A N 1
ATOM 662 C CA . ASP A 1 85 ? 2.661 -4.300 21.391 1.00 81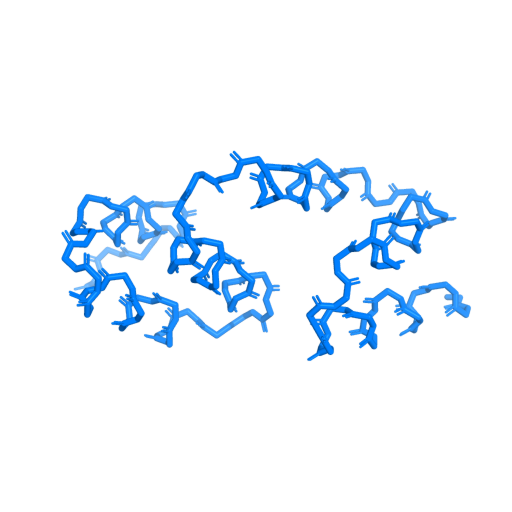.94 85 ASP A CA 1
ATOM 663 C C . ASP A 1 85 ? 1.608 -3.185 21.286 1.00 81.94 85 ASP A C 1
ATOM 665 O O . ASP A 1 85 ? 1.002 -2.848 22.332 1.00 81.94 85 ASP A O 1
#

Secondary structure (DSSP, 8-state):
-HHHHHHHHHHHTT-HHHHHHHHHHTT-HHHHHHHHHHHH-S-HHHHHHHHHHHTT-HHHHHHHHHHTT-HHHHHHHHHHTT---

Sequence (85 aa):
TLWSCLAGLAMANKELSTAEVAYAAIGEIDKVQYINFIKDLPSRDSCLAHILLFSGHVQEAEATLLQANLIYHAIQIHINLYNWD

Radius of gyration: 13.3 Å; Cα contacts (8 Å, |Δi|>4): 80; chains: 1; bounding box: 31×22×37 Å